Protein AF-A0A5M4DAA8-F1 (afdb_monomer)

Radius of gyration: 19.29 Å; Cα contacts (8 Å, |Δi|>4): 204; chains: 1; bounding box: 42×30×60 Å

Solvent-accessible surface area (backbone atoms only — not comparable to full-atom values): 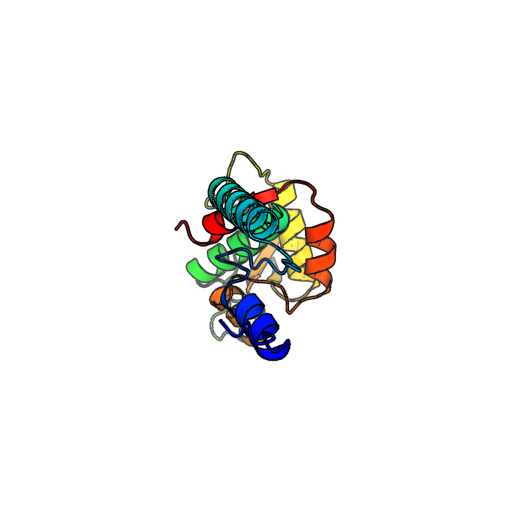9895 Å² total; per-residue (Å²): 134,86,83,72,83,78,54,68,68,60,49,54,52,46,43,72,73,34,47,68,70,37,68,81,83,85,80,91,66,89,52,71,65,57,45,48,55,49,51,52,51,51,49,50,40,51,74,74,31,37,29,69,36,24,54,58,48,52,49,44,51,41,54,55,48,52,32,59,77,68,61,15,29,46,41,92,48,94,69,64,29,68,42,47,56,85,55,62,64,64,71,89,66,64,72,92,80,57,51,64,66,57,52,49,54,41,49,51,54,36,35,77,71,49,48,25,34,76,48,79,56,98,91,41,55,25,41,14,33,23,42,61,87,66,41,48,58,30,68,76,65,72,45,60,85,92,40,67,71,54,50,62,59,28,70,72,42,87,54,68,42,42,32,62,62,78,68,70,124

Secondary structure (DSSP, 8-state):
---PPPPHHHHHHHHHHHTTTS--------SHHHHHHHHHHHHHHHHTTPSEEEHHHHHHHHHHHHHHHTT-B-SS-SS---EETTTTTSSSS-TTT--HHHHHHHHHHHHHTTSEEEEEETTEEEEEE--HHHHHHHHHHT--TT-HHHHHHHHT---EEEGGGGT--

Structure (mmCIF, N/CA/C/O backbone):
data_AF-A0A5M4DAA8-F1
#
_entry.id   AF-A0A5M4DAA8-F1
#
loop_
_atom_site.group_PDB
_atom_site.id
_atom_site.type_symbol
_atom_site.label_atom_id
_atom_site.label_alt_id
_atom_site.label_comp_id
_atom_site.label_asym_id
_atom_site.label_entity_id
_atom_site.label_seq_id
_atom_site.pdbx_PDB_ins_code
_atom_site.Cartn_x
_atom_site.Cartn_y
_atom_site.Cartn_z
_atom_site.occupancy
_atom_site.B_iso_or_equiv
_atom_site.auth_seq_id
_atom_site.auth_comp_id
_atom_site.auth_asym_id
_atom_site.auth_atom_id
_atom_site.pdbx_PDB_model_num
ATOM 1 N N . MET A 1 1 ? 15.222 -18.042 -36.690 1.00 45.25 1 MET A N 1
ATOM 2 C CA . MET A 1 1 ? 14.596 -17.982 -35.353 1.00 45.25 1 MET A CA 1
ATOM 3 C C . MET A 1 1 ? 13.380 -17.076 -35.464 1.00 45.25 1 MET A C 1
ATOM 5 O O . MET A 1 1 ? 13.547 -15.917 -35.813 1.00 45.25 1 MET A O 1
ATOM 9 N N . LEU A 1 2 ? 12.164 -17.611 -35.322 1.00 39.69 2 LEU A N 1
ATOM 10 C CA . LEU A 1 2 ? 10.938 -16.825 -35.491 1.00 39.69 2 LEU A CA 1
ATOM 11 C C . LEU A 1 2 ? 10.624 -16.132 -34.158 1.00 39.69 2 LEU A C 1
ATOM 13 O O . LEU A 1 2 ? 10.167 -16.781 -33.220 1.00 39.69 2 LEU A O 1
ATOM 17 N N . ILE A 1 3 ? 10.901 -14.832 -34.052 1.00 56.56 3 ILE A N 1
ATOM 18 C CA . ILE A 1 3 ? 10.449 -14.026 -32.914 1.00 56.56 3 ILE A CA 1
ATOM 19 C C . ILE A 1 3 ? 8.940 -13.834 -33.097 1.00 56.56 3 ILE A C 1
ATOM 21 O O . ILE A 1 3 ? 8.496 -13.062 -33.946 1.00 56.56 3 ILE A O 1
ATOM 25 N N . GLN A 1 4 ? 8.135 -14.603 -32.366 1.00 59.38 4 GLN A N 1
ATOM 26 C CA . GLN A 1 4 ? 6.683 -14.447 -32.392 1.00 59.38 4 GLN A CA 1
ATOM 27 C C . GLN A 1 4 ? 6.270 -13.192 -31.620 1.00 59.38 4 GLN A C 1
ATOM 29 O O . GLN A 1 4 ? 6.812 -12.879 -30.560 1.00 59.38 4 GLN A O 1
ATOM 34 N N . LYS A 1 5 ? 5.270 -12.480 -32.144 1.00 67.44 5 LYS A N 1
ATOM 35 C CA . LYS A 1 5 ? 4.676 -11.322 -31.476 1.00 67.44 5 LYS A CA 1
ATOM 36 C C . LYS A 1 5 ? 4.033 -11.775 -30.163 1.00 67.44 5 LYS A C 1
ATOM 38 O O . LYS A 1 5 ? 3.081 -12.554 -30.180 1.00 67.44 5 LYS A O 1
ATOM 43 N N . VAL A 1 6 ? 4.527 -11.268 -29.035 1.00 72.69 6 VAL A N 1
ATOM 44 C CA . VAL A 1 6 ? 3.901 -11.496 -27.727 1.00 72.69 6 VAL A CA 1
ATOM 45 C C . VAL A 1 6 ? 2.489 -10.913 -27.758 1.00 72.69 6 VAL A C 1
ATOM 47 O O . VAL A 1 6 ? 2.291 -9.741 -28.089 1.00 72.69 6 VAL A O 1
ATOM 50 N N . GLN A 1 7 ? 1.491 -11.737 -27.437 1.00 81.38 7 GLN A N 1
ATOM 51 C CA . GLN A 1 7 ? 0.111 -11.274 -27.355 1.00 81.38 7 GLN A CA 1
ATOM 52 C C . GLN A 1 7 ? -0.031 -10.260 -26.217 1.00 81.38 7 GLN A C 1
ATOM 54 O O . GLN A 1 7 ? 0.420 -10.497 -25.097 1.00 81.38 7 GLN A O 1
ATOM 59 N N . HIS A 1 8 ? -0.703 -9.140 -26.490 1.00 79.12 8 HIS A N 1
ATOM 60 C CA . HIS A 1 8 ? -0.892 -8.070 -25.507 1.00 79.12 8 HIS A CA 1
ATOM 61 C C . HIS A 1 8 ? -1.604 -8.564 -24.232 1.00 79.12 8 HIS A C 1
ATOM 63 O O . HIS A 1 8 ? -1.241 -8.180 -23.127 1.00 79.12 8 HIS A O 1
ATOM 69 N N . SER A 1 9 ? -2.551 -9.495 -24.370 1.00 84.12 9 SER A N 1
ATOM 70 C CA . SER A 1 9 ? -3.241 -10.145 -23.248 1.00 84.12 9 SER A CA 1
ATOM 71 C C . SER A 1 9 ? -2.302 -10.957 -22.350 1.00 84.12 9 SER A C 1
ATOM 73 O O . SER A 1 9 ? -2.406 -10.880 -21.128 1.00 84.12 9 SER A O 1
ATOM 75 N N . ALA A 1 10 ? -1.366 -11.709 -22.937 1.00 83.88 10 ALA A N 1
ATOM 76 C CA . ALA A 1 10 ? -0.376 -12.481 -22.189 1.00 83.88 10 ALA A CA 1
ATOM 77 C C . ALA A 1 10 ? 0.580 -11.563 -21.417 1.00 83.88 10 ALA A C 1
ATOM 79 O O . ALA A 1 10 ? 0.900 -11.843 -20.264 1.00 83.88 10 ALA A O 1
ATOM 80 N N . ARG A 1 11 ? 0.972 -10.435 -22.024 1.00 82.62 11 ARG A N 1
ATOM 81 C CA . ARG A 1 11 ? 1.774 -9.402 -21.360 1.00 82.62 11 ARG A CA 1
ATOM 82 C C . ARG A 1 11 ? 1.041 -8.800 -20.164 1.00 82.62 11 ARG A C 1
ATOM 84 O O . ARG A 1 11 ? 1.603 -8.788 -19.077 1.00 82.62 11 ARG A O 1
ATOM 91 N N . ASN A 1 12 ? -0.189 -8.324 -20.351 1.00 82.31 12 ASN A N 1
ATOM 92 C CA . ASN A 1 12 ? -0.943 -7.684 -19.269 1.00 82.31 12 ASN A CA 1
ATOM 93 C C . ASN A 1 12 ? -1.140 -8.656 -18.101 1.00 82.31 12 ASN A C 1
ATOM 95 O O . ASN A 1 12 ? -0.939 -8.294 -16.947 1.00 82.31 12 ASN A O 1
ATOM 99 N N . ARG A 1 13 ? -1.426 -9.928 -18.407 1.00 82.38 13 ARG A N 1
ATOM 100 C CA . ARG A 1 13 ? -1.512 -10.983 -17.394 1.00 82.38 13 ARG A CA 1
ATOM 101 C C . ARG A 1 13 ? -0.181 -11.213 -16.673 1.00 82.38 13 ARG A C 1
ATOM 103 O O . ARG A 1 13 ? -0.181 -11.417 -15.465 1.00 82.38 13 ARG A O 1
ATOM 110 N N . LEU A 1 14 ? 0.946 -11.195 -17.386 1.00 83.06 14 LEU A N 1
ATOM 111 C CA . LEU A 1 14 ? 2.266 -11.302 -16.766 1.00 83.06 14 LEU A CA 1
ATOM 112 C C . LEU A 1 14 ? 2.529 -10.110 -15.836 1.00 83.06 14 LEU A C 1
ATOM 114 O O . LEU A 1 14 ? 2.900 -10.321 -14.688 1.00 83.06 14 LEU A O 1
ATOM 118 N N . GLU A 1 15 ? 2.282 -8.881 -16.292 1.00 83.12 15 GLU A N 1
ATOM 119 C CA . GLU A 1 15 ? 2.425 -7.661 -15.483 1.00 83.12 15 GLU A CA 1
ATOM 120 C C . GLU A 1 15 ? 1.556 -7.694 -14.218 1.00 83.12 15 GLU A C 1
ATOM 122 O O . GLU A 1 15 ? 2.025 -7.323 -13.145 1.00 83.12 15 GLU A O 1
ATOM 127 N N . GLU A 1 16 ? 0.325 -8.198 -14.306 1.00 78.88 16 GLU A N 1
ATOM 128 C CA . GLU A 1 16 ? -0.541 -8.396 -13.138 1.00 78.88 16 GLU A CA 1
ATOM 129 C C . GLU A 1 16 ? 0.025 -9.421 -12.147 1.00 78.88 16 GLU A C 1
ATOM 131 O O . GLU A 1 16 ? -0.072 -9.218 -10.936 1.00 78.88 16 GLU A O 1
ATOM 136 N N . LEU A 1 17 ? 0.625 -10.506 -12.647 1.00 78.50 17 LEU A N 1
ATOM 137 C CA . LEU A 1 17 ? 1.169 -11.583 -11.818 1.00 78.50 17 LEU A CA 1
ATOM 138 C C . LEU A 1 17 ? 2.504 -11.218 -11.163 1.00 78.50 17 LEU A C 1
ATOM 140 O O . LEU A 1 17 ? 2.729 -11.571 -10.007 1.00 78.50 17 LEU A O 1
ATOM 144 N N . VAL A 1 18 ? 3.401 -10.549 -11.895 1.00 82.06 18 VAL A N 1
ATOM 145 C CA . VAL A 1 18 ? 4.786 -10.328 -11.444 1.00 82.06 18 VAL A CA 1
ATOM 146 C C . VAL A 1 18 ? 5.142 -8.872 -11.202 1.00 82.06 18 VAL A C 1
ATOM 148 O O . VAL A 1 18 ? 6.185 -8.631 -10.611 1.00 82.06 18 VAL A O 1
ATOM 151 N N . GLY A 1 19 ? 4.308 -7.895 -11.566 1.00 76.94 19 GLY A N 1
ATOM 152 C CA . GLY A 1 19 ? 4.649 -6.463 -11.520 1.00 76.94 19 GLY A CA 1
ATOM 153 C C . GLY A 1 19 ? 4.936 -5.888 -10.126 1.00 76.94 19 GLY A C 1
ATOM 154 O O . GLY A 1 19 ? 5.322 -4.728 -10.004 1.00 76.94 19 GLY A O 1
ATOM 155 N N . ARG A 1 20 ? 4.754 -6.682 -9.063 1.00 79.00 20 ARG A N 1
ATOM 156 C CA . ARG A 1 20 ? 5.142 -6.362 -7.675 1.00 79.00 20 ARG A CA 1
ATOM 157 C C . ARG A 1 20 ? 6.403 -7.081 -7.193 1.00 79.00 20 ARG A C 1
ATOM 159 O O . ARG A 1 20 ? 6.859 -6.817 -6.089 1.00 79.00 20 ARG A O 1
ATOM 166 N N . VAL A 1 21 ? 6.937 -7.989 -8.001 1.00 80.44 21 VAL A N 1
ATOM 167 C CA . VAL A 1 21 ? 8.105 -8.829 -7.701 1.00 80.44 21 VAL A CA 1
ATOM 168 C C . VAL A 1 21 ? 9.234 -8.551 -8.693 1.00 80.44 21 VAL A C 1
ATOM 170 O O . VAL A 1 21 ? 10.398 -8.503 -8.305 1.00 80.44 21 VAL A O 1
ATOM 173 N N . ALA A 1 22 ? 8.888 -8.338 -9.960 1.00 82.19 22 ALA A N 1
ATOM 174 C CA . ALA A 1 22 ? 9.805 -8.099 -11.057 1.00 82.19 22 ALA A CA 1
ATOM 175 C C . ALA A 1 22 ? 9.286 -6.973 -11.958 1.00 82.19 22 ALA A C 1
ATOM 177 O O . ALA A 1 22 ? 8.081 -6.795 -12.151 1.00 82.19 22 ALA A O 1
ATOM 178 N N . GLN A 1 23 ? 10.218 -6.218 -12.530 1.00 84.88 23 GLN A N 1
ATOM 179 C CA . GLN A 1 23 ? 9.909 -5.268 -13.585 1.00 84.88 23 GLN A CA 1
ATOM 180 C C . GLN A 1 23 ? 9.669 -6.032 -14.890 1.00 84.88 23 GLN A C 1
ATOM 182 O O . GLN A 1 23 ? 10.477 -6.869 -15.286 1.00 84.88 23 GLN A O 1
ATOM 187 N N . VAL A 1 24 ? 8.566 -5.731 -15.571 1.00 85.19 24 VAL A N 1
ATOM 188 C CA . VAL A 1 24 ? 8.314 -6.232 -16.925 1.00 85.19 24 VAL A CA 1
ATOM 189 C C . VAL A 1 24 ? 8.710 -5.136 -17.903 1.00 85.19 24 VAL A C 1
AT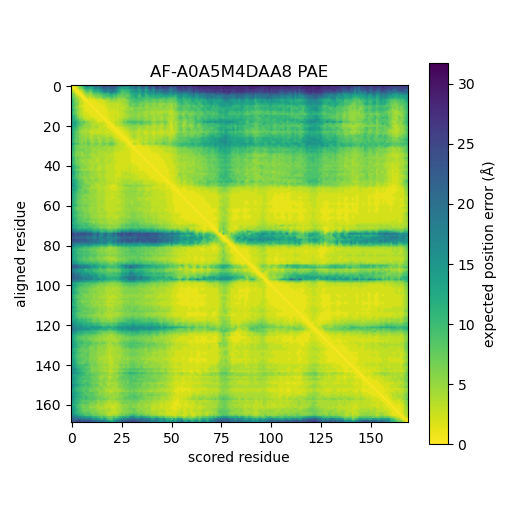OM 191 O O . VAL A 1 24 ? 8.137 -4.048 -17.889 1.00 85.19 24 VAL A O 1
ATOM 194 N N . ILE A 1 25 ? 9.705 -5.419 -18.740 1.00 84.00 25 ILE A N 1
ATOM 195 C CA . ILE A 1 25 ? 10.203 -4.483 -19.748 1.00 84.00 25 ILE A CA 1
ATOM 196 C C . ILE A 1 25 ? 9.709 -4.937 -21.118 1.00 84.00 25 ILE A C 1
ATOM 198 O O . ILE A 1 25 ? 9.796 -6.109 -21.478 1.00 84.00 25 ILE A O 1
ATOM 202 N N . SER A 1 26 ? 9.180 -3.991 -21.887 1.00 83.00 26 SER A N 1
ATOM 203 C CA . SER A 1 26 ? 8.754 -4.207 -23.264 1.00 83.00 26 SER A CA 1
ATOM 204 C C . SER A 1 26 ? 9.471 -3.200 -24.144 1.00 83.00 26 SER A C 1
ATOM 206 O O . SER A 1 26 ? 9.254 -2.000 -23.995 1.00 83.00 26 SER A O 1
ATOM 208 N N . ALA A 1 27 ? 10.274 -3.689 -25.082 1.00 83.06 27 ALA A N 1
ATOM 209 C CA . ALA A 1 27 ? 10.989 -2.857 -26.038 1.00 83.06 27 ALA A CA 1
ATOM 210 C C . ALA A 1 27 ? 10.927 -3.462 -27.442 1.00 83.06 27 ALA A C 1
ATOM 212 O O . ALA A 1 27 ? 10.731 -4.667 -27.615 1.00 83.06 27 ALA A O 1
ATOM 213 N N . HIS A 1 28 ? 11.081 -2.599 -28.441 1.00 81.69 28 HIS A N 1
ATOM 214 C CA . HIS A 1 28 ? 11.311 -3.014 -29.816 1.00 81.69 28 HIS A CA 1
ATOM 215 C C . HIS A 1 28 ? 12.813 -3.187 -30.017 1.00 81.69 28 HIS A C 1
ATOM 217 O O . HIS A 1 28 ? 13.562 -2.227 -29.870 1.00 81.69 28 HIS A O 1
ATOM 223 N N . VAL A 1 29 ? 13.225 -4.412 -30.326 1.00 84.50 29 VAL A N 1
ATOM 224 C CA . VAL A 1 29 ? 14.623 -4.804 -30.507 1.00 84.50 29 VAL A CA 1
ATOM 225 C C . VAL A 1 29 ? 14.826 -5.138 -31.979 1.00 84.50 29 VAL A C 1
ATOM 227 O O . VAL A 1 29 ? 14.049 -5.917 -32.538 1.00 84.50 29 VAL A O 1
ATOM 230 N N . TRP A 1 30 ? 15.836 -4.536 -32.603 1.00 86.81 30 TRP A N 1
ATOM 231 C CA . TRP A 1 30 ? 16.075 -4.643 -34.050 1.00 86.81 30 TRP A CA 1
ATOM 232 C C . TRP A 1 30 ? 17.409 -5.319 -34.384 1.00 86.81 30 TRP A C 1
ATOM 234 O O . TRP A 1 30 ? 17.588 -5.793 -35.504 1.00 86.81 30 TRP A O 1
ATOM 244 N N . ASP A 1 31 ? 18.310 -5.412 -33.408 1.00 88.81 31 ASP A N 1
ATOM 245 C CA . ASP A 1 31 ? 19.654 -5.970 -33.538 1.00 88.81 31 ASP A CA 1
ATOM 246 C C . ASP A 1 31 ? 20.142 -6.558 -32.198 1.00 88.81 31 ASP A C 1
ATOM 248 O O . ASP A 1 31 ? 19.434 -6.550 -31.188 1.00 88.81 31 ASP A O 1
ATOM 252 N N . ALA A 1 32 ? 21.340 -7.146 -32.210 1.00 91.06 32 ALA A N 1
ATOM 253 C CA . ALA A 1 32 ? 21.926 -7.777 -31.031 1.00 91.06 32 ALA A CA 1
ATOM 254 C C . ALA A 1 32 ? 22.351 -6.756 -29.962 1.00 91.06 32 ALA A C 1
ATOM 256 O O . ALA A 1 32 ? 22.196 -7.039 -28.776 1.00 91.06 32 ALA A O 1
ATOM 257 N N . ASP A 1 33 ? 22.830 -5.580 -30.367 1.00 92.12 33 ASP A N 1
ATOM 258 C CA . ASP A 1 33 ? 23.304 -4.545 -29.442 1.00 92.12 33 ASP A CA 1
ATOM 259 C C . ASP A 1 33 ? 22.131 -3.944 -28.655 1.00 92.12 33 ASP A C 1
ATOM 261 O O . ASP A 1 33 ? 22.166 -3.892 -27.429 1.00 92.12 33 ASP A O 1
ATOM 265 N N . SER A 1 34 ? 21.018 -3.632 -29.327 1.00 90.38 34 SER A N 1
ATOM 266 C CA . SER A 1 34 ? 19.783 -3.180 -28.671 1.00 90.38 34 SER A CA 1
ATOM 267 C C . SER A 1 34 ? 19.175 -4.240 -27.750 1.00 90.38 34 SER A C 1
ATOM 269 O O . SER A 1 34 ? 18.547 -3.892 -26.748 1.00 90.38 34 SER A O 1
ATOM 271 N N . LEU A 1 35 ? 19.361 -5.534 -28.046 1.00 90.31 35 LEU A N 1
ATOM 272 C CA . LEU A 1 35 ? 18.977 -6.603 -27.121 1.00 90.31 35 LEU A CA 1
ATOM 273 C C . LEU A 1 35 ? 19.871 -6.600 -25.880 1.00 90.31 35 LEU A C 1
ATOM 275 O O . LEU A 1 35 ? 19.370 -6.754 -24.766 1.00 90.31 35 LEU A O 1
ATOM 279 N N . TRP A 1 36 ? 21.180 -6.452 -26.076 1.0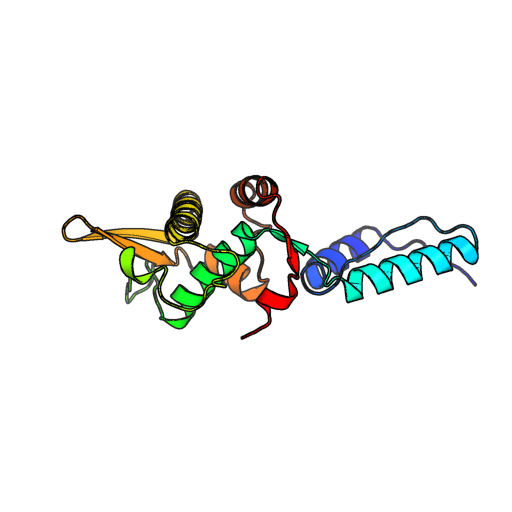0 92.50 36 TRP A N 1
ATOM 280 C CA . TRP A 1 36 ? 22.160 -6.445 -24.998 1.00 92.50 36 TRP A CA 1
ATOM 281 C C . TRP A 1 36 ? 21.949 -5.266 -24.049 1.00 92.50 36 TRP A C 1
ATOM 283 O O . TRP A 1 36 ? 21.831 -5.472 -22.841 1.00 92.50 36 TRP A O 1
ATOM 293 N N . ASP A 1 37 ? 21.779 -4.060 -24.589 1.00 91.62 37 ASP A N 1
ATOM 294 C CA . ASP A 1 37 ? 21.488 -2.853 -23.810 1.00 91.62 37 ASP A CA 1
ATOM 295 C C . ASP A 1 37 ? 20.215 -3.014 -22.971 1.00 91.62 37 ASP A C 1
ATOM 297 O O . ASP A 1 37 ? 20.156 -2.604 -21.811 1.00 91.62 37 ASP A O 1
ATOM 301 N N . LEU A 1 38 ? 19.190 -3.666 -23.531 1.00 91.88 38 LEU A N 1
ATOM 302 C CA . LEU A 1 38 ? 17.947 -3.942 -22.818 1.00 91.88 38 LEU A CA 1
ATOM 303 C C . LEU A 1 38 ? 18.147 -4.919 -21.654 1.00 91.88 38 LEU A C 1
ATOM 305 O O . LEU A 1 38 ? 17.551 -4.738 -20.591 1.00 91.88 38 LEU A O 1
ATOM 309 N N . LEU A 1 39 ? 18.958 -5.959 -21.854 1.00 92.06 39 LEU A N 1
ATOM 310 C CA . LEU A 1 39 ? 19.279 -6.937 -20.815 1.00 92.06 39 LEU A CA 1
ATOM 311 C C . LEU A 1 39 ? 20.116 -6.309 -19.700 1.00 92.06 39 LEU A C 1
ATOM 313 O O . LEU A 1 39 ? 19.827 -6.546 -18.528 1.00 92.06 39 LEU A O 1
ATOM 317 N N . GLU A 1 40 ? 21.092 -5.470 -20.043 1.00 93.88 40 GLU A N 1
ATOM 318 C CA . GLU A 1 40 ? 21.887 -4.722 -19.068 1.00 93.88 40 GLU A CA 1
ATOM 319 C C . GLU A 1 40 ? 21.028 -3.721 -18.288 1.00 93.88 40 GLU A C 1
ATOM 321 O O . GLU A 1 40 ? 21.120 -3.664 -17.062 1.00 93.88 40 GLU A O 1
ATOM 326 N N . ALA A 1 41 ? 20.107 -3.014 -18.949 1.00 89.62 41 ALA A N 1
ATOM 327 C CA . ALA A 1 41 ? 19.143 -2.150 -18.268 1.00 89.62 41 ALA A CA 1
ATOM 328 C C . ALA A 1 41 ? 18.214 -2.946 -17.333 1.00 89.62 41 ALA A C 1
ATOM 330 O O . ALA A 1 41 ? 17.942 -2.515 -16.211 1.00 89.62 41 ALA A O 1
ATOM 331 N N . ALA A 1 42 ? 17.750 -4.126 -17.758 1.00 90.56 42 ALA A N 1
ATOM 332 C CA . ALA A 1 42 ? 16.931 -5.010 -16.928 1.00 90.56 42 ALA A CA 1
ATOM 333 C C . ALA A 1 42 ? 17.702 -5.529 -15.704 1.00 90.56 42 ALA A C 1
ATOM 335 O O . ALA A 1 42 ? 17.155 -5.574 -14.598 1.00 90.56 42 ALA A O 1
ATOM 336 N N . ARG A 1 43 ? 18.976 -5.894 -15.892 1.00 91.00 43 ARG A N 1
ATOM 337 C CA . ARG A 1 43 ? 19.883 -6.323 -14.823 1.00 91.00 43 ARG A CA 1
ATOM 338 C C . ARG A 1 43 ? 20.141 -5.187 -13.837 1.00 91.00 43 ARG A C 1
ATOM 340 O O . ARG A 1 43 ? 19.931 -5.381 -12.643 1.00 91.00 43 ARG A O 1
ATOM 347 N N . GLY A 1 44 ? 20.495 -4.002 -14.334 1.00 90.88 44 GLY A N 1
ATOM 348 C CA . GLY A 1 44 ? 20.687 -2.802 -13.519 1.00 90.88 44 GLY A CA 1
ATOM 349 C C . GLY A 1 44 ? 19.436 -2.451 -12.713 1.00 90.88 44 GLY A C 1
ATOM 350 O O . GLY A 1 44 ? 19.508 -2.291 -11.499 1.00 90.88 44 GLY A O 1
ATOM 351 N N . GLY A 1 45 ? 18.255 -2.468 -13.340 1.00 89.50 45 GLY A N 1
ATOM 352 C CA . GLY A 1 45 ? 16.986 -2.263 -12.636 1.00 89.50 45 GLY A CA 1
ATOM 353 C C . GLY A 1 45 ? 16.720 -3.326 -11.559 1.00 89.50 45 GLY A C 1
ATOM 354 O O . GLY A 1 45 ? 16.247 -3.026 -10.460 1.00 89.50 45 GLY A O 1
ATOM 355 N N . PHE A 1 46 ? 17.061 -4.589 -11.811 1.00 88.62 46 PHE A N 1
ATOM 356 C CA . PHE A 1 46 ? 16.962 -5.619 -10.779 1.00 88.62 46 PHE A CA 1
ATOM 357 C C . PHE A 1 46 ? 17.920 -5.360 -9.600 1.00 88.62 46 PHE A C 1
ATOM 359 O O . PHE A 1 46 ? 17.520 -5.549 -8.445 1.00 88.62 46 PHE A O 1
ATOM 366 N N . GLU A 1 47 ? 19.152 -4.927 -9.864 1.00 90.00 47 GLU A N 1
ATOM 367 C CA . GLU A 1 47 ? 20.158 -4.599 -8.841 1.00 90.00 47 GLU A CA 1
ATOM 368 C C . GLU A 1 47 ? 19.747 -3.371 -8.008 1.00 90.00 47 GLU A C 1
ATOM 370 O O . GLU A 1 47 ? 19.855 -3.393 -6.783 1.00 90.00 47 GLU A O 1
ATOM 375 N N . GLU A 1 48 ? 19.142 -2.365 -8.642 1.00 88.50 48 GLU A N 1
ATOM 376 C CA . GLU A 1 48 ? 18.542 -1.187 -7.993 1.00 88.50 48 GLU A CA 1
ATOM 377 C C . GLU A 1 48 ? 17.263 -1.502 -7.190 1.00 88.50 48 GLU A C 1
ATOM 379 O O . GLU A 1 48 ? 16.739 -0.657 -6.460 1.00 88.50 48 GLU A O 1
ATOM 384 N N . GLY A 1 49 ? 16.734 -2.724 -7.304 1.00 88.12 49 GLY A N 1
ATOM 385 C CA . GLY A 1 49 ? 15.577 -3.177 -6.537 1.00 88.12 49 GLY A CA 1
ATOM 386 C C . GLY A 1 49 ? 14.223 -2.847 -7.165 1.00 88.12 49 GLY A C 1
ATOM 387 O O . GLY A 1 49 ? 13.220 -2.794 -6.445 1.00 88.12 49 GLY A O 1
ATOM 388 N N . HIS A 1 50 ? 14.142 -2.663 -8.482 1.00 89.06 50 HIS A N 1
ATOM 389 C CA . HIS A 1 50 ? 12.853 -2.549 -9.169 1.00 89.06 50 HIS A CA 1
ATOM 390 C C . HIS A 1 50 ? 12.000 -3.831 -8.996 1.00 89.06 50 HIS A C 1
ATOM 392 O O . HIS A 1 50 ? 12.550 -4.929 -8.847 1.00 89.06 50 HIS A O 1
ATOM 398 N N . PRO A 1 51 ? 10.654 -3.722 -9.016 1.00 90.19 51 PRO A N 1
ATOM 399 C CA . PRO A 1 51 ? 9.880 -2.500 -9.234 1.00 90.19 51 PRO A CA 1
ATOM 400 C C . PRO A 1 51 ? 9.851 -1.609 -7.991 1.00 90.19 51 PRO A C 1
ATOM 402 O O . PRO A 1 51 ? 9.767 -2.095 -6.861 1.00 90.19 51 PRO A O 1
ATOM 405 N N . LEU A 1 52 ? 9.916 -0.296 -8.205 1.00 91.19 52 LEU A N 1
ATOM 406 C CA . LEU A 1 52 ? 9.864 0.687 -7.130 1.00 91.19 52 LEU A CA 1
ATOM 407 C C . LEU A 1 52 ? 8.419 1.090 -6.806 1.00 91.19 52 LEU A C 1
ATOM 409 O O . LEU A 1 52 ? 7.596 1.302 -7.696 1.00 91.19 52 LEU A O 1
ATOM 413 N N . ILE A 1 53 ? 8.128 1.259 -5.521 1.00 92.19 53 ILE A N 1
ATOM 414 C CA . ILE A 1 53 ? 6.851 1.762 -4.995 1.00 92.19 53 ILE A CA 1
ATOM 415 C C . ILE A 1 53 ? 7.084 3.062 -4.235 1.00 92.19 53 ILE A C 1
ATOM 417 O O . ILE A 1 53 ? 8.214 3.357 -3.847 1.00 92.19 53 ILE A O 1
ATOM 421 N N . SER A 1 54 ? 6.041 3.864 -4.029 1.00 93.81 54 SER A N 1
ATOM 422 C CA . SER A 1 54 ? 6.191 5.049 -3.180 1.00 93.81 54 SER A CA 1
ATOM 423 C C . SER A 1 54 ? 6.231 4.687 -1.697 1.00 93.81 54 SER A C 1
ATOM 425 O O . SER A 1 54 ? 5.671 3.669 -1.281 1.00 93.81 54 SER A O 1
ATOM 427 N N . VAL A 1 55 ? 6.857 5.541 -0.883 1.00 93.81 55 VAL A N 1
ATOM 428 C CA . VAL A 1 55 ? 6.884 5.365 0.581 1.00 93.81 55 VAL A CA 1
ATOM 429 C C . VAL A 1 55 ? 5.462 5.360 1.147 1.00 93.81 55 VAL A C 1
ATOM 431 O O . VAL A 1 55 ? 5.143 4.522 1.990 1.00 93.81 55 VAL A O 1
ATOM 434 N N . ARG A 1 56 ? 4.563 6.200 0.621 1.00 95.25 56 ARG A N 1
ATOM 435 C CA . ARG A 1 56 ? 3.132 6.156 0.977 1.00 95.25 56 ARG A CA 1
ATOM 436 C C . ARG A 1 56 ? 2.465 4.812 0.687 1.00 95.25 56 ARG A C 1
ATOM 438 O O . ARG A 1 56 ? 1.650 4.367 1.493 1.00 95.25 56 ARG A O 1
ATOM 445 N N . GLU A 1 57 ? 2.780 4.169 -0.438 1.00 95.12 57 GLU A N 1
ATOM 446 C CA . GLU A 1 57 ? 2.233 2.842 -0.753 1.00 95.12 57 GLU A CA 1
ATOM 447 C C . GLU A 1 57 ? 2.788 1.771 0.199 1.00 95.12 57 GLU A C 1
ATOM 449 O O . GLU A 1 57 ? 2.029 0.933 0.693 1.00 95.12 57 GLU A O 1
ATOM 454 N N . LEU A 1 58 ? 4.084 1.841 0.524 1.00 93.56 58 LEU A N 1
ATOM 455 C CA . LEU A 1 58 ? 4.697 0.982 1.539 1.00 93.56 58 LEU A CA 1
ATOM 456 C C . LEU A 1 58 ? 4.004 1.143 2.899 1.00 93.56 58 LEU A C 1
ATOM 458 O O . LEU A 1 58 ? 3.592 0.153 3.505 1.00 93.56 58 LEU A O 1
ATOM 462 N N . LEU A 1 59 ? 3.846 2.383 3.365 1.00 94.56 59 LEU A N 1
ATOM 463 C CA . LEU A 1 59 ? 3.161 2.703 4.616 1.00 94.56 59 LEU A CA 1
ATOM 464 C C . LEU A 1 59 ? 1.734 2.163 4.629 1.00 94.56 59 LEU A C 1
ATOM 466 O O . LEU A 1 59 ? 1.320 1.534 5.603 1.00 94.56 59 LEU A O 1
ATOM 470 N N . ALA A 1 60 ? 1.003 2.360 3.532 1.00 96.31 60 ALA A N 1
ATOM 471 C CA . ALA A 1 60 ? -0.362 1.881 3.398 1.00 96.31 60 ALA A CA 1
ATOM 472 C C . ALA A 1 60 ? -0.439 0.359 3.560 1.00 96.31 60 ALA A C 1
ATOM 474 O O . ALA A 1 60 ? -1.273 -0.148 4.314 1.00 96.31 60 ALA A O 1
ATOM 475 N N . TYR A 1 61 ? 0.458 -0.372 2.894 1.00 95.06 61 TYR A N 1
ATOM 476 C CA . TYR A 1 61 ? 0.513 -1.824 3.015 1.00 95.06 61 TYR A CA 1
ATOM 477 C C . TYR A 1 61 ? 0.902 -2.271 4.431 1.00 95.06 61 TYR A C 1
ATOM 479 O O . TYR A 1 61 ? 0.262 -3.169 4.978 1.00 95.06 61 TYR A O 1
ATOM 487 N N . ARG A 1 62 ? 1.890 -1.621 5.064 1.00 94.12 62 ARG A N 1
ATOM 488 C CA . ARG A 1 62 ? 2.316 -1.927 6.443 1.00 94.12 62 ARG A CA 1
ATOM 489 C C . ARG A 1 62 ? 1.204 -1.678 7.464 1.00 94.12 62 ARG A C 1
ATOM 491 O O . ARG A 1 62 ? 1.012 -2.511 8.345 1.00 94.12 62 ARG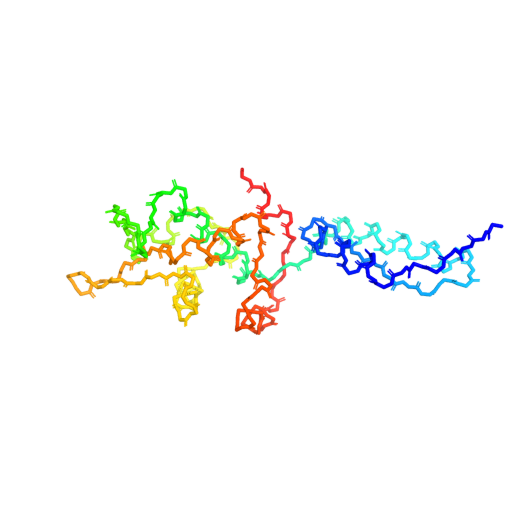 A O 1
ATOM 498 N N . ILE A 1 63 ? 0.417 -0.609 7.316 1.00 96.00 63 ILE A N 1
ATOM 499 C CA . ILE A 1 63 ? -0.767 -0.351 8.158 1.00 96.00 63 ILE A CA 1
ATOM 500 C C . ILE A 1 63 ? -1.775 -1.499 8.035 1.00 96.00 63 ILE A C 1
ATOM 502 O O . ILE A 1 63 ? -2.199 -2.064 9.045 1.00 96.00 63 ILE A O 1
ATOM 506 N N . VAL A 1 64 ? -2.131 -1.871 6.802 1.00 96.19 64 VAL A N 1
ATOM 507 C CA . VAL A 1 64 ? -3.099 -2.948 6.538 1.00 96.19 64 VAL A CA 1
ATOM 508 C C . VAL A 1 64 ? -2.600 -4.280 7.107 1.00 96.19 64 VAL A C 1
ATOM 510 O O . VAL A 1 64 ? -3.337 -4.972 7.810 1.00 96.19 64 VAL A O 1
ATOM 513 N N . ARG A 1 65 ? -1.326 -4.609 6.877 1.00 94.38 65 ARG A N 1
ATOM 514 C CA . ARG A 1 65 ? -0.655 -5.794 7.428 1.00 94.38 65 ARG A CA 1
ATOM 515 C C . ARG A 1 65 ? -0.650 -5.818 8.952 1.00 94.38 65 ARG A C 1
ATOM 517 O O . ARG A 1 65 ? -1.000 -6.840 9.532 1.00 94.38 65 ARG A O 1
ATOM 524 N N . LYS A 1 66 ? -0.281 -4.709 9.597 1.00 94.56 66 LYS A N 1
ATOM 525 C CA . LYS A 1 66 ? -0.235 -4.596 11.060 1.00 94.56 66 LYS A CA 1
ATOM 526 C C . LYS A 1 66 ? -1.607 -4.851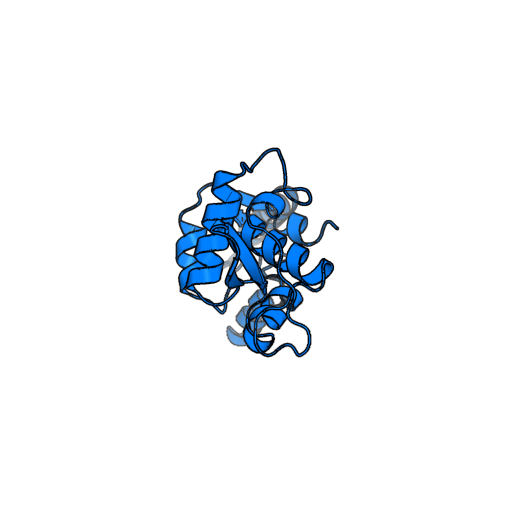 11.678 1.00 94.56 66 LYS A C 1
ATOM 528 O O . LYS A 1 66 ? -1.721 -5.635 12.616 1.00 94.56 66 LYS A O 1
ATOM 533 N N . LEU A 1 67 ? -2.650 -4.223 11.137 1.00 95.31 67 LEU A N 1
ATOM 534 C CA . LEU A 1 67 ? -4.015 -4.426 11.621 1.00 95.31 67 LEU A CA 1
ATOM 535 C C . LEU A 1 67 ? -4.493 -5.864 11.377 1.00 95.31 67 LEU A C 1
ATOM 537 O O . LEU A 1 67 ? -5.124 -6.438 12.261 1.00 95.31 67 LEU A O 1
ATOM 541 N N . ALA A 1 68 ? -4.137 -6.474 10.241 1.00 93.75 68 ALA A N 1
ATOM 542 C CA . ALA A 1 68 ? -4.451 -7.875 9.957 1.00 93.75 68 ALA A CA 1
ATOM 543 C C . ALA A 1 68 ? -3.758 -8.832 10.941 1.00 93.75 68 ALA A C 1
ATOM 545 O O . ALA A 1 68 ? -4.402 -9.728 11.478 1.00 93.75 68 ALA A O 1
ATOM 546 N N . ALA A 1 69 ? -2.469 -8.612 11.221 1.00 92.62 69 ALA A N 1
ATOM 547 C CA . ALA A 1 69 ? -1.684 -9.425 12.151 1.00 92.62 69 ALA A CA 1
ATOM 548 C C . ALA A 1 69 ? -2.204 -9.351 13.598 1.00 92.62 69 ALA A C 1
ATOM 550 O O . ALA A 1 69 ? -2.051 -10.298 14.361 1.00 92.62 69 ALA A O 1
ATOM 551 N N . GLN A 1 70 ? -2.835 -8.236 13.970 1.00 92.25 70 GLN A N 1
ATOM 552 C CA . GLN A 1 70 ? -3.436 -8.024 15.289 1.00 92.25 70 GLN A CA 1
ATOM 553 C C . GLN A 1 70 ? -4.950 -8.315 15.331 1.00 92.25 70 GLN A C 1
ATOM 555 O O . GLN A 1 70 ? -5.619 -7.912 16.288 1.00 92.25 70 GLN A O 1
ATOM 560 N N . ASP A 1 71 ? -5.492 -8.950 14.287 1.00 91.12 71 ASP A N 1
ATOM 561 C CA . ASP A 1 71 ? -6.913 -9.283 14.121 1.00 91.12 71 ASP A CA 1
ATOM 562 C C . ASP A 1 71 ? -7.867 -8.080 14.303 1.00 91.12 71 ASP A C 1
ATOM 564 O O . ASP A 1 71 ? -8.966 -8.182 14.847 1.00 91.12 71 ASP A O 1
ATOM 568 N N . LYS A 1 72 ? -7.441 -6.887 13.866 1.00 92.12 72 LYS A N 1
ATOM 569 C CA . LYS A 1 72 ? -8.208 -5.639 13.999 1.00 92.12 72 LYS A CA 1
ATOM 570 C C . LYS A 1 72 ? -9.159 -5.447 12.823 1.00 92.12 72 LYS A C 1
ATOM 572 O O . LYS A 1 72 ? -8.844 -4.730 11.875 1.00 92.12 72 LYS A O 1
ATOM 577 N N . TRP A 1 73 ? -10.337 -6.058 12.897 1.00 91.88 73 TRP A N 1
ATOM 578 C CA . TRP A 1 73 ? -11.397 -5.940 11.888 1.00 91.88 73 TRP A CA 1
ATOM 579 C C . TRP A 1 73 ? -12.584 -5.123 12.408 1.00 91.88 73 TRP A C 1
ATOM 581 O O . TRP A 1 73 ? -13.071 -5.375 13.504 1.00 91.88 73 TRP A O 1
ATOM 591 N N . GLY A 1 74 ? -13.063 -4.137 11.640 1.00 80.12 74 GLY A N 1
ATOM 592 C CA . GLY A 1 74 ? -14.126 -3.207 12.057 1.00 80.12 74 GLY A CA 1
ATOM 593 C C . GLY A 1 74 ? -15.431 -3.297 11.257 1.00 80.12 74 GLY A C 1
ATOM 594 O O . GLY A 1 74 ? -16.468 -2.858 11.767 1.00 80.12 74 GLY A O 1
ATOM 595 N N . GLY A 1 75 ? -15.389 -3.859 10.039 1.00 70.12 75 GLY A N 1
ATOM 596 C CA . GLY A 1 75 ? -16.531 -4.031 9.122 1.00 70.12 75 GLY A CA 1
ATOM 597 C C . GLY A 1 75 ? -17.619 -4.985 9.642 1.00 70.12 75 GLY A C 1
ATOM 598 O O . GLY A 1 75 ? -18.000 -4.934 10.807 1.00 70.12 75 GLY A O 1
ATOM 599 N N . GLU A 1 76 ? -18.133 -5.889 8.810 1.00 66.62 76 GLU A N 1
ATOM 600 C CA . GLU A 1 76 ? -19.155 -6.883 9.211 1.00 66.62 76 GLU A CA 1
ATOM 601 C C . GLU A 1 76 ? -18.612 -8.037 10.084 1.00 66.62 76 GLU A C 1
ATOM 603 O O . GLU A 1 76 ? -19.264 -9.061 10.281 1.00 66.62 76 GLU A O 1
ATOM 608 N N . ALA A 1 77 ? -17.399 -7.899 10.624 1.00 66.38 77 ALA A N 1
ATOM 609 C CA . ALA A 1 77 ? -16.795 -8.911 11.478 1.00 66.38 77 ALA A CA 1
ATOM 610 C C . ALA A 1 77 ? -17.611 -9.109 12.768 1.00 66.38 77 ALA A C 1
ATOM 612 O O . ALA A 1 77 ? -17.979 -8.141 13.438 1.00 66.38 77 ALA A O 1
ATOM 613 N N . LYS A 1 78 ? -17.842 -10.378 13.145 1.00 63.66 78 LYS A N 1
ATOM 614 C CA . LYS A 1 78 ? -18.561 -10.750 14.379 1.00 63.66 78 LYS A CA 1
ATOM 615 C C . LYS A 1 78 ? -17.893 -10.188 15.640 1.00 63.66 78 LYS A C 1
ATOM 617 O O . LYS A 1 78 ? -18.591 -9.736 16.539 1.00 63.66 78 LYS A O 1
ATOM 622 N N . ASN A 1 79 ? -16.560 -10.165 15.673 1.00 71.88 79 ASN A N 1
ATOM 623 C CA . ASN A 1 79 ? -15.770 -9.611 16.771 1.00 71.88 79 ASN A CA 1
ATOM 624 C C . ASN A 1 79 ? -15.006 -8.390 16.270 1.00 71.88 79 ASN A C 1
ATOM 626 O O . ASN A 1 79 ? -13.921 -8.518 15.706 1.00 71.88 79 ASN A O 1
ATOM 630 N N . LYS A 1 80 ? -15.589 -7.199 16.439 1.00 80.31 80 LYS A N 1
ATOM 631 C CA . LYS A 1 80 ? -14.933 -5.973 15.989 1.00 80.31 80 LYS A CA 1
ATOM 632 C C . LYS A 1 80 ? -13.799 -5.595 16.932 1.00 80.31 80 LYS A C 1
ATOM 634 O O . LYS A 1 80 ? -14.043 -5.330 18.110 1.00 80.31 80 LYS A O 1
ATOM 639 N N . ALA A 1 81 ? -12.587 -5.495 16.407 1.00 89.88 81 ALA A N 1
ATOM 640 C CA . ALA A 1 81 ? -11.413 -5.083 17.159 1.00 89.88 81 ALA A CA 1
ATOM 641 C C . ALA A 1 81 ? -10.746 -3.894 16.473 1.00 89.88 81 ALA A C 1
ATOM 643 O O . ALA A 1 81 ? -10.591 -3.862 15.256 1.00 89.88 81 ALA A O 1
ATOM 644 N N . PHE A 1 82 ? -10.347 -2.912 17.275 1.00 93.81 82 PHE A N 1
ATOM 645 C CA . PHE A 1 82 ? -9.738 -1.680 16.794 1.00 93.81 82 PHE A CA 1
ATOM 646 C C . PHE A 1 82 ? -8.401 -1.434 17.499 1.00 93.81 82 PHE A C 1
ATOM 648 O O . PHE A 1 82 ? -8.183 -1.914 18.616 1.00 93.81 82 PHE A O 1
ATOM 655 N N . LEU A 1 83 ? -7.521 -0.692 16.836 1.00 95.12 83 LEU A N 1
ATOM 656 C CA . LEU A 1 83 ? -6.260 -0.174 17.355 1.00 95.12 83 LEU A CA 1
ATOM 657 C C . LEU A 1 83 ? -6.392 1.335 17.557 1.00 95.12 83 LEU A C 1
ATOM 659 O O . LEU A 1 83 ? -6.952 2.010 16.693 1.00 95.12 83 LEU A O 1
ATOM 663 N N . TRP A 1 84 ? -5.903 1.869 18.672 1.00 95.19 84 TRP A N 1
ATOM 664 C CA . TRP A 1 84 ? -5.907 3.313 18.892 1.00 95.19 84 TRP A CA 1
ATOM 665 C C . TRP A 1 84 ? -5.002 4.029 17.889 1.00 95.19 84 TRP A C 1
ATOM 667 O O . TRP A 1 84 ? -3.982 3.493 17.455 1.00 95.19 84 TRP A O 1
ATOM 677 N N . GLU A 1 85 ? -5.381 5.249 17.514 1.00 95.25 85 GLU A N 1
ATOM 678 C CA . GLU A 1 85 ? -4.588 6.094 16.619 1.00 95.25 85 GLU A CA 1
ATOM 679 C C . GLU A 1 85 ? -3.157 6.289 17.124 1.00 95.25 85 GLU A C 1
ATOM 681 O O . GLU A 1 85 ? -2.209 6.237 16.346 1.00 95.25 85 GLU A O 1
ATOM 686 N N . GLU A 1 86 ? -2.994 6.468 18.431 1.00 94.12 86 GLU A N 1
ATOM 687 C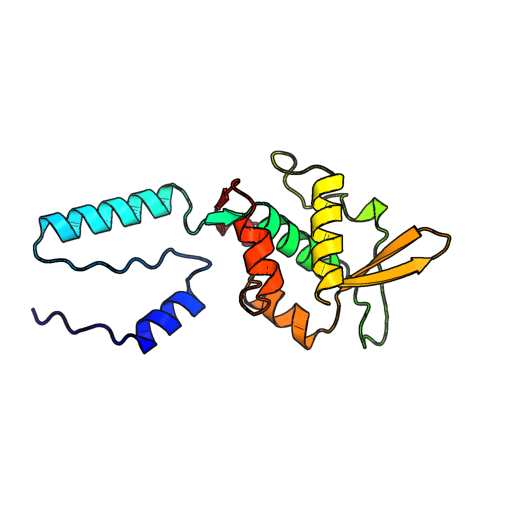 CA . GLU A 1 86 ? -1.689 6.667 19.052 1.00 94.12 86 GLU A CA 1
ATOM 688 C C . GLU A 1 86 ? -0.777 5.441 19.018 1.00 94.12 86 GLU A C 1
ATOM 690 O O . GLU A 1 86 ? 0.444 5.602 18.989 1.00 94.12 86 GLU A O 1
ATOM 695 N N . ASP A 1 87 ? -1.368 4.248 18.942 1.00 94.25 87 ASP A N 1
ATOM 696 C CA . ASP A 1 87 ? -0.664 2.971 18.855 1.00 94.25 87 ASP A CA 1
ATOM 697 C C . ASP A 1 87 ? -0.338 2.574 17.414 1.00 94.25 87 ASP A C 1
ATOM 699 O O . ASP A 1 87 ? 0.511 1.706 17.161 1.00 94.25 87 ASP A O 1
ATOM 703 N N . LEU A 1 88 ? -1.014 3.187 16.437 1.00 93.94 88 LEU A N 1
ATOM 704 C CA . LEU A 1 88 ? -0.825 2.856 15.032 1.00 93.94 88 LEU A CA 1
ATOM 705 C C . LEU A 1 88 ? 0.625 3.070 14.566 1.00 93.94 88 LEU A C 1
ATOM 707 O O . LEU A 1 88 ? 1.142 2.147 13.940 1.00 93.94 88 LEU A O 1
ATOM 711 N N . PRO A 1 89 ? 1.328 4.168 14.903 1.00 93.31 89 PRO A N 1
ATOM 712 C CA . PRO A 1 89 ? 2.728 4.375 14.525 1.00 93.31 89 PRO A CA 1
ATOM 713 C C . PRO A 1 89 ? 3.731 3.441 15.219 1.00 93.31 89 PRO A C 1
ATOM 715 O O . PRO A 1 89 ? 4.883 3.367 14.800 1.00 93.31 89 PRO A O 1
ATOM 718 N N . ASN A 1 90 ? 3.329 2.741 16.285 1.00 90.69 90 ASN A N 1
ATOM 719 C CA . ASN A 1 90 ? 4.267 2.015 17.144 1.00 90.69 90 ASN A CA 1
ATOM 720 C C . ASN A 1 90 ? 4.681 0.669 16.529 1.00 90.69 90 ASN A C 1
ATOM 722 O O . ASN A 1 90 ? 3.892 -0.275 16.505 1.00 90.69 90 ASN A O 1
ATOM 726 N N . GLY A 1 91 ? 5.928 0.563 16.064 1.00 81.19 91 GLY A N 1
ATOM 727 C CA . GLY A 1 91 ? 6.508 -0.673 15.525 1.00 81.19 91 GLY A CA 1
ATOM 728 C C . GLY A 1 91 ? 6.028 -1.041 14.113 1.00 81.19 91 GLY A C 1
ATOM 729 O O . GLY A 1 91 ? 4.904 -0.731 13.719 1.00 81.19 91 GLY A O 1
ATOM 730 N N . GLY A 1 92 ? 6.895 -1.719 13.351 1.00 79.31 92 GLY A N 1
ATOM 731 C CA . GLY A 1 92 ? 6.585 -2.229 12.004 1.00 79.31 92 GLY A CA 1
ATOM 732 C C . GLY A 1 92 ? 6.709 -1.216 10.856 1.00 79.31 92 GLY A C 1
ATOM 733 O O . GLY A 1 92 ? 6.287 -1.514 9.739 1.00 79.31 92 GLY A O 1
ATOM 734 N N . PHE A 1 93 ? 7.285 -0.032 11.101 1.00 88.00 93 PHE A N 1
ATOM 735 C CA . PHE A 1 93 ? 7.509 1.007 10.087 1.00 88.00 93 PHE A CA 1
ATOM 736 C C . PHE A 1 93 ? 9.003 1.347 9.959 1.00 88.00 93 PHE A C 1
ATOM 738 O O . PHE A 1 93 ? 9.685 1.418 10.983 1.00 88.00 93 PHE A O 1
ATOM 745 N N . PRO A 1 94 ? 9.532 1.578 8.741 1.00 81.19 94 PRO A N 1
ATOM 746 C CA . PRO A 1 94 ? 10.932 1.961 8.553 1.00 81.19 94 PRO A CA 1
ATOM 747 C C . PRO A 1 94 ? 11.214 3.340 9.165 1.00 81.19 94 PRO A C 1
ATOM 749 O O . PRO A 1 94 ? 10.676 4.350 8.703 1.00 81.19 94 PRO A O 1
ATOM 752 N N . ALA A 1 95 ? 12.067 3.396 10.191 1.00 79.94 95 ALA A N 1
ATOM 753 C CA . ALA A 1 95 ? 12.401 4.643 10.891 1.00 79.94 95 ALA A CA 1
ATOM 754 C C . ALA A 1 95 ? 13.062 5.688 9.970 1.00 79.94 95 ALA A C 1
ATOM 756 O O . ALA A 1 95 ? 12.879 6.887 10.142 1.00 79.94 95 ALA A O 1
ATOM 757 N N . GLU A 1 96 ? 13.786 5.219 8.958 1.00 77.06 96 GLU A N 1
ATOM 758 C CA . GLU A 1 96 ? 14.513 6.011 7.961 1.00 77.06 96 GLU A CA 1
ATOM 759 C C . GLU A 1 96 ? 13.617 6.814 7.003 1.00 77.06 96 GLU A C 1
ATOM 761 O O . GLU A 1 96 ? 14.073 7.799 6.423 1.00 77.06 96 GLU A O 1
ATOM 766 N N . PHE A 1 97 ? 12.337 6.449 6.857 1.00 68.81 97 PHE A N 1
ATOM 767 C CA . PHE A 1 97 ? 11.443 7.085 5.880 1.00 68.81 97 PHE A CA 1
ATOM 768 C C . PHE A 1 97 ? 10.165 7.665 6.474 1.00 68.81 97 PHE A C 1
ATOM 770 O O . PHE A 1 97 ? 9.353 8.203 5.721 1.00 68.81 97 PHE A O 1
ATOM 777 N N . THR A 1 98 ? 9.939 7.522 7.783 1.00 77.94 98 THR A N 1
ATOM 778 C CA . THR A 1 98 ? 8.595 7.698 8.342 1.00 77.94 98 THR A CA 1
ATOM 779 C C . THR A 1 98 ? 8.606 8.475 9.648 1.00 77.94 98 THR A C 1
ATOM 781 O O . THR A 1 98 ? 9.451 8.291 10.520 1.00 77.94 98 THR A O 1
ATOM 784 N N . ASN A 1 99 ? 7.623 9.361 9.789 1.00 88.44 99 ASN A N 1
ATOM 785 C CA . ASN A 1 99 ? 7.279 9.974 11.062 1.00 88.44 99 ASN A CA 1
ATOM 786 C C . ASN A 1 99 ? 5.810 9.678 11.387 1.00 88.44 99 ASN A C 1
ATOM 788 O O . ASN A 1 99 ? 5.026 9.285 10.518 1.00 88.44 99 ASN A O 1
ATOM 792 N N . ARG A 1 100 ? 5.431 9.895 12.651 1.00 92.62 100 ARG A N 1
ATOM 793 C CA . ARG A 1 100 ? 4.062 9.675 13.142 1.00 92.62 100 ARG A CA 1
ATOM 794 C C . ARG A 1 100 ? 3.010 10.336 12.253 1.00 92.62 100 ARG A C 1
ATOM 796 O O . ARG A 1 100 ? 2.019 9.699 11.920 1.00 92.62 100 ARG A O 1
ATOM 803 N N . ARG A 1 101 ? 3.229 11.591 11.857 1.00 93.31 101 ARG A N 1
ATOM 804 C CA . ARG A 1 101 ? 2.276 12.351 11.042 1.00 93.31 101 ARG A CA 1
ATOM 805 C C . ARG A 1 101 ? 2.028 11.678 9.6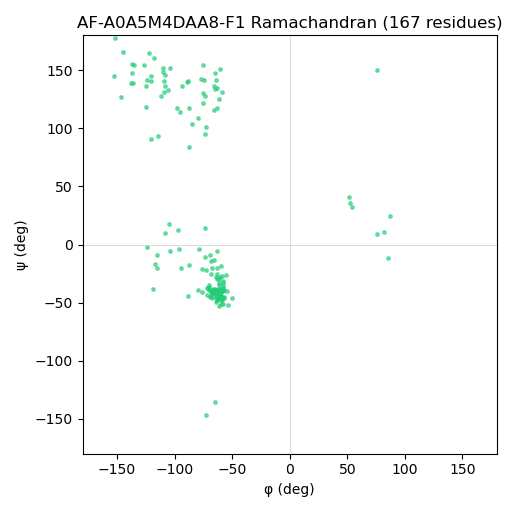96 1.00 93.31 101 ARG A C 1
ATOM 807 O O . ARG A 1 101 ? 0.880 11.539 9.305 1.00 93.31 101 ARG A O 1
ATOM 814 N N . GLU A 1 102 ? 3.076 11.217 9.024 1.00 93.62 102 GLU A N 1
ATOM 815 C CA . GLU A 1 102 ? 2.938 10.580 7.716 1.00 93.62 102 GLU A CA 1
ATOM 816 C C . GLU A 1 102 ? 2.158 9.258 7.788 1.00 93.62 102 GLU A C 1
ATOM 818 O O . GLU A 1 102 ? 1.296 9.003 6.948 1.00 93.62 102 GLU A O 1
ATOM 823 N N . ILE A 1 103 ? 2.399 8.446 8.823 1.00 95.19 103 ILE A N 1
ATOM 824 C CA . ILE A 1 103 ? 1.644 7.203 9.058 1.00 95.19 103 ILE A CA 1
ATOM 825 C C . ILE A 1 103 ? 0.154 7.514 9.246 1.00 95.19 103 ILE A C 1
ATOM 827 O O . ILE A 1 103 ? -0.696 6.850 8.650 1.00 95.19 103 ILE A O 1
ATOM 831 N N . LEU A 1 104 ? -0.164 8.542 10.037 1.00 95.88 104 LEU A N 1
ATOM 832 C CA . LEU A 1 104 ? -1.545 8.962 10.275 1.00 95.88 104 LEU A CA 1
ATOM 833 C C . LEU A 1 104 ? -2.197 9.562 9.024 1.00 95.88 104 LEU A C 1
ATOM 835 O O . LEU A 1 104 ? -3.345 9.246 8.732 1.00 95.88 104 LEU A O 1
ATOM 839 N N . ASP A 1 105 ? -1.467 10.348 8.232 1.00 95.88 105 ASP A N 1
ATOM 840 C CA . ASP A 1 105 ? -1.964 10.892 6.962 1.00 95.88 105 ASP A CA 1
ATOM 841 C C . ASP A 1 105 ? -2.331 9.768 5.976 1.00 95.88 105 ASP A C 1
ATOM 843 O O . ASP A 1 105 ? -3.380 9.819 5.324 1.00 95.88 105 ASP A O 1
ATOM 847 N N . VAL A 1 106 ? -1.509 8.715 5.898 1.00 96.94 106 VAL A N 1
ATOM 848 C CA . VAL A 1 106 ? -1.819 7.526 5.090 1.00 96.94 106 VAL A CA 1
ATOM 849 C C . VAL A 1 106 ? -3.013 6.764 5.674 1.00 96.94 106 VAL A C 1
ATOM 851 O O . VAL A 1 106 ? -3.894 6.354 4.917 1.00 96.94 106 VAL A O 1
ATOM 854 N N . ALA A 1 107 ? -3.099 6.606 6.998 1.00 97.12 107 ALA A N 1
ATOM 855 C CA . ALA A 1 107 ? -4.235 5.954 7.655 1.00 97.12 107 ALA A CA 1
ATOM 856 C C . ALA A 1 107 ? -5.561 6.685 7.382 1.00 97.12 107 ALA A C 1
ATOM 858 O O . ALA A 1 107 ? -6.556 6.052 7.023 1.00 97.12 107 ALA A O 1
ATOM 859 N N . HIS A 1 108 ? -5.565 8.018 7.467 1.00 96.75 108 HIS A N 1
ATOM 860 C CA . HIS A 1 108 ? -6.710 8.852 7.107 1.00 96.75 108 HIS A CA 1
ATOM 861 C C . HIS A 1 108 ? -7.104 8.669 5.641 1.00 96.75 108 HIS A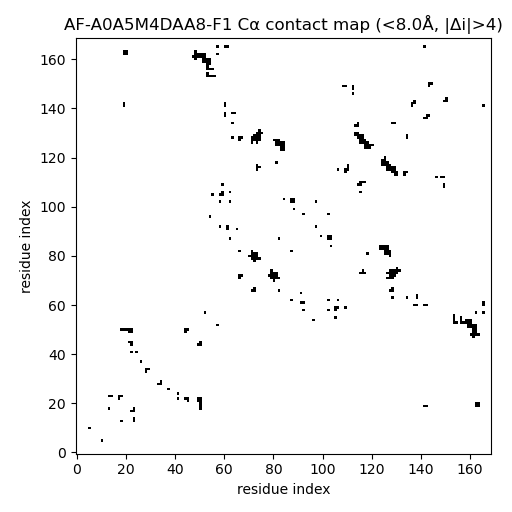 C 1
ATOM 863 O O . HIS A 1 108 ? -8.287 8.506 5.333 1.00 96.75 108 HIS A O 1
ATOM 869 N N . MET A 1 109 ? -6.120 8.640 4.736 1.00 97.75 109 MET A N 1
ATOM 870 C CA . MET A 1 109 ? -6.377 8.395 3.320 1.00 97.75 109 MET A CA 1
ATOM 871 C C . MET A 1 109 ? -7.014 7.015 3.107 1.00 97.75 109 MET A C 1
ATOM 873 O O . MET A 1 109 ? -8.029 6.919 2.419 1.00 97.75 109 MET A O 1
ATOM 877 N N . LEU A 1 110 ? -6.494 5.963 3.745 1.00 97.88 110 LEU A N 1
ATOM 878 C CA . LEU A 1 110 ? -7.068 4.615 3.675 1.00 97.88 110 LEU A CA 1
ATOM 879 C C . LEU A 1 110 ? -8.489 4.540 4.251 1.00 97.88 110 LEU A C 1
ATOM 881 O O . LEU A 1 110 ? -9.340 3.844 3.694 1.00 97.88 110 LEU A O 1
ATOM 885 N N . ALA A 1 111 ? -8.764 5.267 5.335 1.00 96.88 111 ALA A N 1
ATOM 886 C CA . ALA A 1 111 ? -10.104 5.370 5.904 1.00 96.88 111 ALA A CA 1
ATOM 887 C C . ALA A 1 111 ? -11.078 6.071 4.943 1.00 96.88 111 ALA A C 1
ATOM 889 O O . ALA A 1 111 ? -12.197 5.602 4.749 1.00 96.88 111 ALA A O 1
ATOM 890 N N . SER A 1 112 ? -10.638 7.142 4.273 1.00 96.62 112 SER A N 1
ATOM 891 C CA . SER A 1 112 ? -11.474 7.896 3.323 1.00 96.62 112 SER A CA 1
ATOM 892 C C . SER A 1 112 ? -11.927 7.084 2.101 1.00 96.62 112 SER A C 1
ATOM 894 O O . SER A 1 112 ? -12.914 7.439 1.463 1.00 96.62 112 SER A O 1
ATOM 896 N N . VAL A 1 113 ? -11.228 5.987 1.783 1.00 96.25 113 VAL A N 1
ATOM 897 C CA . VAL A 1 113 ? -11.548 5.080 0.664 1.00 96.25 113 VAL A CA 1
ATOM 898 C C . VAL A 1 113 ? -12.101 3.729 1.130 1.00 96.25 113 VAL A C 1
ATOM 900 O O . VAL A 1 113 ? -12.207 2.805 0.328 1.00 96.25 113 VAL A O 1
ATOM 903 N N . GLY A 1 114 ? -12.424 3.588 2.419 1.00 94.62 114 GLY A N 1
ATOM 904 C CA . GLY A 1 114 ? -13.048 2.383 2.973 1.00 94.62 114 GLY A CA 1
ATOM 905 C C . GLY A 1 114 ? -12.120 1.176 3.156 1.00 94.62 114 GLY A C 1
ATOM 906 O O . GLY A 1 114 ? -12.597 0.092 3.487 1.00 94.62 114 GLY A O 1
ATOM 907 N N . VAL A 1 115 ? -10.800 1.334 2.988 1.00 97.06 115 VAL A N 1
ATOM 908 C CA . VAL A 1 115 ? -9.830 0.272 3.330 1.00 97.06 115 VAL A CA 1
ATOM 909 C C . VAL A 1 115 ? -9.732 0.111 4.845 1.00 97.06 115 VAL A C 1
ATOM 911 O O . VAL A 1 115 ? -9.626 -1.009 5.346 1.00 97.06 115 VAL A O 1
ATOM 914 N N . LEU A 1 116 ? -9.801 1.225 5.576 1.00 97.19 116 LEU A N 1
ATOM 915 C CA . LEU A 1 116 ? -9.929 1.236 7.030 1.00 97.19 116 LEU A CA 1
ATOM 916 C C . LEU A 1 116 ? -11.319 1.716 7.441 1.00 97.19 116 LEU A C 1
ATOM 918 O O . LEU A 1 116 ? -11.950 2.519 6.760 1.00 97.19 116 LEU A O 1
ATOM 922 N N . THR A 1 117 ? -11.770 1.254 8.599 1.00 95.44 117 THR A N 1
ATOM 923 C CA . THR A 1 117 ? -12.917 1.800 9.326 1.00 95.44 117 THR A CA 1
ATOM 924 C C . THR A 1 117 ? -12.415 2.512 10.570 1.00 95.44 117 THR A C 1
ATOM 926 O O . THR A 1 117 ? -11.512 2.024 11.254 1.00 95.44 117 THR A O 1
ATOM 929 N N . THR A 1 118 ? -13.022 3.652 10.886 1.00 94.88 118 THR A N 1
ATOM 930 C CA . THR A 1 118 ? -12.714 4.415 12.092 1.00 94.88 118 THR A CA 1
ATOM 931 C C . THR A 1 118 ? -13.864 4.366 13.089 1.00 94.88 118 THR A C 1
ATOM 933 O O . THR A 1 118 ? -15.037 4.277 12.726 1.00 94.88 118 THR A O 1
ATOM 936 N N . LYS A 1 119 ? -13.528 4.422 14.377 1.00 93.25 119 LYS A N 1
ATOM 937 C CA . LYS A 1 119 ? -14.492 4.594 15.468 1.00 93.25 119 LYS A CA 1
ATOM 938 C C . LYS A 1 119 ? -13.945 5.615 16.453 1.00 93.25 119 LYS A C 1
ATOM 940 O O . LYS A 1 119 ? -12.764 5.569 16.777 1.00 93.25 119 LYS A O 1
ATOM 945 N N . LYS A 1 120 ? -14.802 6.501 16.961 1.00 92.56 120 LYS A N 1
ATOM 946 C CA . LYS A 1 120 ? -14.450 7.394 18.070 1.00 92.56 120 LYS A CA 1
ATOM 947 C C . LYS A 1 120 ? -14.852 6.776 19.406 1.00 92.56 120 LYS A C 1
ATOM 949 O O . LYS A 1 120 ? -15.945 6.222 19.530 1.00 92.56 120 LYS A O 1
ATOM 954 N N . SER A 1 121 ? -13.972 6.865 20.394 1.00 89.81 121 SER A N 1
ATOM 955 C CA . SER A 1 121 ? -14.202 6.417 21.769 1.00 89.81 121 SER A CA 1
ATOM 956 C C . SER A 1 121 ? -13.453 7.358 22.698 1.00 89.81 121 SER A C 1
ATOM 958 O O . SER A 1 121 ? -12.266 7.557 22.496 1.00 89.81 121 SER A O 1
ATOM 960 N N . GLN A 1 122 ? -14.128 7.933 23.697 1.00 88.50 122 GLN A N 1
ATOM 961 C CA . GLN A 1 122 ? -13.504 8.865 24.654 1.00 88.50 122 GLN A CA 1
ATOM 962 C C . GLN A 1 122 ? -12.777 10.056 23.988 1.00 88.50 122 GLN A C 1
ATOM 964 O O . GLN A 1 122 ? -11.790 10.555 24.502 1.00 88.50 122 GLN A O 1
ATOM 969 N N . GLY A 1 123 ? -13.270 10.526 22.837 1.00 89.38 123 GLY A N 1
ATOM 970 C CA . GLY A 1 123 ? -12.664 11.639 22.090 1.00 89.38 123 GLY A CA 1
ATOM 971 C C . GLY A 1 123 ? -11.533 11.235 21.139 1.00 89.38 123 GLY A C 1
ATOM 972 O O . GLY A 1 123 ? -11.186 12.018 20.260 1.00 89.38 123 GLY A O 1
ATOM 973 N N . GLU A 1 124 ? -11.044 10.000 21.228 1.00 89.69 124 GLU A N 1
ATOM 974 C CA . GLU A 1 124 ? -9.933 9.496 20.422 1.00 89.69 124 GLU A CA 1
ATOM 975 C C . GLU A 1 124 ? -10.402 8.573 19.292 1.00 89.69 124 GLU A C 1
ATOM 977 O O . GLU A 1 124 ? -11.446 7.911 19.373 1.00 89.69 124 GLU A O 1
ATOM 982 N N . VAL A 1 125 ? -9.624 8.545 18.208 1.00 94.25 125 VAL A N 1
ATOM 983 C CA . VAL A 1 125 ? -9.888 7.726 17.022 1.00 94.25 125 VAL A CA 1
ATOM 984 C C . VAL A 1 125 ? -9.242 6.354 17.185 1.00 94.25 125 VAL A C 1
ATOM 986 O O . VAL A 1 125 ? -8.114 6.214 17.654 1.00 94.25 125 VAL A O 1
ATOM 989 N N . LYS A 1 126 ? -9.965 5.322 16.756 1.00 95.38 126 LYS A N 1
ATOM 990 C CA . LYS A 1 126 ? -9.441 3.972 16.569 1.00 95.38 126 LYS A CA 1
ATOM 991 C C . LYS A 1 126 ? -9.602 3.538 15.123 1.00 95.38 126 LYS A C 1
ATOM 993 O O . LYS A 1 126 ? -10.633 3.830 14.515 1.00 95.38 126 LYS A O 1
ATOM 998 N N . TYR A 1 127 ? -8.643 2.768 14.627 1.00 96.62 127 TYR A N 1
ATOM 999 C CA . TYR A 1 127 ? -8.631 2.177 13.294 1.00 96.62 127 TYR A CA 1
ATOM 1000 C C . TYR A 1 127 ? -8.861 0.673 13.355 1.00 96.62 127 TYR A C 1
ATOM 1002 O O . TYR A 1 127 ? -8.398 -0.017 14.262 1.00 96.62 127 TYR A O 1
ATOM 1010 N N . ALA A 1 128 ? -9.545 0.157 12.349 1.00 96.75 128 ALA A N 1
ATOM 1011 C CA . ALA A 1 128 ? -9.622 -1.262 12.053 1.00 96.75 128 ALA A CA 1
ATOM 1012 C C . ALA A 1 128 ? -9.681 -1.453 10.537 1.00 96.75 128 ALA A C 1
ATOM 1014 O O . ALA A 1 128 ? -9.940 -0.505 9.794 1.00 96.75 128 ALA A O 1
ATOM 1015 N N . LEU A 1 129 ? -9.465 -2.676 10.072 1.00 96.81 129 LEU A N 1
ATOM 1016 C CA . LEU A 1 129 ? -9.680 -3.040 8.679 1.00 96.81 129 LEU A CA 1
ATOM 1017 C C . LEU A 1 129 ? -11.163 -2.913 8.315 1.00 96.81 129 LEU A C 1
ATOM 1019 O O . LEU A 1 129 ? -12.045 -3.224 9.127 1.00 96.81 129 LEU A O 1
ATOM 1023 N N . GLY A 1 130 ? -11.416 -2.433 7.099 1.00 94.81 130 GLY A N 1
ATOM 1024 C CA . GLY A 1 130 ? -12.747 -2.330 6.512 1.00 94.81 130 GLY A CA 1
ATOM 1025 C C . GLY A 1 130 ? -13.321 -3.688 6.108 1.00 94.81 130 GLY A C 1
ATOM 1026 O O . GLY A 1 130 ? -13.095 -4.713 6.757 1.00 94.81 130 GLY A O 1
ATOM 1027 N N . GLU A 1 131 ? -14.098 -3.703 5.028 1.00 92.44 131 GLU A N 1
ATOM 1028 C CA . GLU A 1 131 ? -14.693 -4.938 4.523 1.00 92.44 131 GLU A CA 1
ATOM 1029 C C . GLU A 1 131 ? -13.633 -5.917 4.014 1.00 92.44 131 GLU A C 1
ATOM 1031 O O . GLU A 1 131 ? -12.709 -5.559 3.278 1.00 92.44 131 GLU A O 1
ATOM 1036 N N . LYS A 1 132 ? -13.797 -7.198 4.360 1.00 91.12 132 LYS A N 1
ATOM 1037 C CA . LYS A 1 132 ? -12.862 -8.251 3.951 1.00 91.12 132 LYS A CA 1
ATOM 1038 C C . LYS A 1 132 ? -12.788 -8.404 2.427 1.00 91.12 132 LYS A C 1
ATOM 1040 O O . LYS A 1 132 ? -11.711 -8.671 1.908 1.00 91.12 132 LYS A O 1
ATOM 1045 N N . SER A 1 133 ? -13.889 -8.168 1.714 1.00 91.69 133 SER A N 1
ATOM 1046 C CA . SER A 1 133 ? -13.964 -8.133 0.242 1.00 91.69 133 SER A CA 1
ATOM 1047 C C . SER A 1 133 ? -13.013 -7.102 -0.386 1.00 91.69 133 SER A C 1
ATOM 1049 O O . SER A 1 133 ? -12.478 -7.338 -1.469 1.00 91.69 133 SER A O 1
ATOM 1051 N N . VAL A 1 134 ? -12.774 -5.983 0.304 1.00 92.62 134 VAL A N 1
ATOM 1052 C CA . VAL A 1 134 ? -11.888 -4.894 -0.131 1.00 92.62 134 VAL A CA 1
ATOM 1053 C C . VAL A 1 134 ? -10.451 -5.146 0.319 1.00 92.62 134 VAL A C 1
ATOM 1055 O O . VAL A 1 134 ? -9.514 -4.972 -0.460 1.00 92.62 134 VAL A O 1
ATOM 1058 N N . VAL A 1 135 ? -10.269 -5.569 1.571 1.00 94.56 135 VAL A N 1
ATOM 1059 C CA . VAL A 1 135 ? -8.946 -5.690 2.200 1.00 94.56 135 VAL A CA 1
ATOM 1060 C C . VAL A 1 135 ? -8.211 -6.966 1.789 1.00 94.56 135 VAL A C 1
ATOM 1062 O O . VAL A 1 135 ? -7.001 -6.924 1.568 1.00 94.56 135 VAL A O 1
ATOM 1065 N N . GLN A 1 136 ? -8.908 -8.098 1.656 1.00 92.88 136 GLN A N 1
ATOM 1066 C CA . GLN A 1 136 ? -8.268 -9.384 1.358 1.00 92.88 136 GLN A CA 1
ATOM 1067 C C . GLN A 1 136 ? -7.484 -9.358 0.032 1.00 92.88 136 GLN A C 1
ATOM 1069 O O . GLN A 1 136 ? -6.314 -9.734 0.048 1.00 92.88 136 GLN A O 1
ATOM 1074 N N . PRO A 1 137 ? -8.011 -8.804 -1.081 1.00 92.75 137 PRO A N 1
ATOM 1075 C CA . PRO A 1 137 ? -7.230 -8.676 -2.311 1.00 92.75 137 PRO A CA 1
ATOM 1076 C C . PRO A 1 137 ? -5.964 -7.820 -2.169 1.00 92.75 137 PRO A C 1
ATOM 1078 O O . PRO A 1 137 ? -5.008 -8.040 -2.911 1.00 92.75 137 PRO A O 1
ATOM 1081 N N . ILE A 1 138 ? -5.942 -6.847 -1.251 1.00 93.75 138 ILE A N 1
ATOM 1082 C CA . ILE A 1 138 ? -4.757 -6.017 -0.982 1.00 93.75 138 ILE A CA 1
ATOM 1083 C C . ILE A 1 138 ? -3.694 -6.847 -0.266 1.00 93.75 138 ILE A C 1
ATOM 1085 O O . ILE A 1 138 ? -2.521 -6.760 -0.622 1.00 93.75 138 ILE A O 1
ATOM 1089 N N . LEU A 1 139 ? -4.098 -7.654 0.718 1.00 92.38 139 LEU A N 1
ATOM 1090 C CA . LEU A 1 139 ? -3.201 -8.565 1.432 1.00 92.38 139 LEU A CA 1
ATOM 1091 C C . LEU A 1 139 ? -2.629 -9.634 0.492 1.00 92.38 139 LEU A C 1
ATOM 1093 O O . LEU A 1 139 ? -1.419 -9.851 0.491 1.00 92.38 139 LEU A O 1
ATOM 1097 N N . ASP A 1 140 ? -3.478 -10.239 -0.342 1.00 90.00 140 ASP A N 1
ATOM 1098 C CA . ASP A 1 140 ? -3.089 -11.329 -1.242 1.00 90.00 140 ASP A CA 1
ATOM 1099 C C . ASP A 1 140 ? -2.140 -10.843 -2.348 1.00 90.00 140 ASP A C 1
ATOM 1101 O O . ASP A 1 140 ? -1.109 -11.458 -2.610 1.00 90.00 140 ASP A O 1
ATOM 1105 N N . ASN A 1 141 ? -2.461 -9.706 -2.978 1.00 87.19 141 ASN A N 1
ATOM 1106 C CA . ASN A 1 141 ? -1.707 -9.190 -4.129 1.00 87.19 141 ASN A CA 1
ATOM 1107 C C . ASN A 1 141 ? -0.657 -8.138 -3.755 1.00 87.19 141 ASN A C 1
ATOM 1109 O O . ASN A 1 141 ? 0.048 -7.631 -4.629 1.00 87.19 141 ASN A O 1
ATOM 1113 N N . ARG A 1 142 ? -0.585 -7.754 -2.475 1.00 90.75 142 ARG A N 1
ATOM 1114 C CA . ARG A 1 142 ? 0.289 -6.684 -1.962 1.00 90.75 142 ARG A CA 1
ATOM 1115 C C . ARG A 1 142 ? 0.147 -5.386 -2.754 1.00 90.75 142 ARG A C 1
ATOM 1117 O O . ARG A 1 142 ? 1.129 -4.735 -3.110 1.00 90.75 142 ARG A O 1
ATOM 1124 N N . SER A 1 143 ? -1.093 -5.049 -3.109 1.00 89.81 143 SER A N 1
ATOM 1125 C CA . SER A 1 143 ? -1.360 -3.987 -4.070 1.00 89.81 143 SER A CA 1
ATOM 1126 C C . SER A 1 143 ? -2.708 -3.306 -3.885 1.00 89.81 143 SER A C 1
ATOM 1128 O O . SER A 1 143 ? -3.718 -3.942 -3.602 1.00 89.81 143 SER A O 1
ATOM 1130 N N . PHE A 1 144 ? -2.726 -2.001 -4.158 1.00 92.06 144 PHE A N 1
ATOM 1131 C CA . PHE A 1 144 ? -3.920 -1.158 -4.158 1.00 92.06 144 PHE A CA 1
ATOM 1132 C C . PHE A 1 144 ? -4.406 -0.812 -5.575 1.00 92.06 144 PHE A C 1
ATOM 1134 O O . PHE A 1 144 ? -5.160 0.143 -5.753 1.00 92.06 144 PHE A O 1
ATOM 1141 N N . THR A 1 145 ? -3.983 -1.550 -6.611 1.00 84.75 145 THR A N 1
ATOM 1142 C CA . THR A 1 145 ? -4.315 -1.233 -8.017 1.00 84.75 145 THR A CA 1
ATOM 1143 C C . THR A 1 145 ? -5.812 -1.125 -8.299 1.00 84.75 145 THR A C 1
ATOM 1145 O O . THR A 1 145 ? -6.188 -0.391 -9.213 1.00 84.75 145 THR A O 1
ATOM 1148 N N . ARG A 1 146 ? -6.649 -1.805 -7.504 1.00 87.19 146 ARG A N 1
ATOM 1149 C CA . ARG A 1 146 ? -8.118 -1.792 -7.592 1.00 87.19 146 ARG A CA 1
ATOM 1150 C C . ARG A 1 146 ? -8.777 -0.546 -6.982 1.00 87.19 146 ARG A C 1
ATOM 1152 O O . ARG A 1 146 ? -9.990 -0.412 -7.083 1.00 87.19 146 ARG A O 1
ATOM 1159 N N . ILE A 1 147 ? -8.005 0.360 -6.371 1.00 92.69 147 ILE A N 1
ATOM 1160 C CA . ILE A 1 147 ? -8.502 1.576 -5.706 1.00 92.69 147 ILE A CA 1
ATOM 1161 C C . ILE A 1 147 ? -7.867 2.812 -6.375 1.00 92.69 147 ILE A C 1
ATOM 1163 O O . ILE A 1 147 ? -6.787 3.259 -5.971 1.00 92.69 147 ILE A O 1
ATOM 1167 N N . PRO A 1 148 ? -8.505 3.390 -7.415 1.00 91.12 148 PRO A N 1
ATOM 1168 C CA . PRO A 1 148 ? -7.925 4.471 -8.221 1.00 91.12 148 PRO A CA 1
ATOM 1169 C C . PRO A 1 148 ? -7.525 5.723 -7.426 1.00 91.12 148 PRO A C 1
ATOM 1171 O O . PRO A 1 148 ? -6.563 6.406 -7.779 1.00 91.12 148 PRO A O 1
ATOM 1174 N N . GLN A 1 149 ? -8.246 6.026 -6.346 1.00 93.75 149 GLN A N 1
ATOM 1175 C CA . GLN A 1 149 ? -7.977 7.168 -5.471 1.00 93.75 149 GLN A CA 1
ATOM 1176 C C . GLN A 1 149 ? -6.605 7.044 -4.794 1.00 93.75 149 GLN A C 1
ATOM 1178 O O . GLN A 1 149 ? -5.863 8.025 -4.722 1.00 93.75 149 GLN A O 1
ATOM 1183 N N . LEU A 1 150 ? -6.239 5.833 -4.357 1.00 94.00 150 LEU A N 1
ATOM 1184 C CA . LEU A 1 150 ? -4.946 5.572 -3.727 1.00 94.00 150 LEU A CA 1
ATOM 1185 C C . LEU A 1 150 ? -3.801 5.660 -4.731 1.00 94.00 150 LEU A C 1
ATOM 1187 O O . LEU A 1 150 ? -2.764 6.226 -4.405 1.00 94.00 150 LEU A O 1
ATOM 1191 N N . ARG A 1 151 ? -4.010 5.213 -5.977 1.00 90.75 151 ARG A N 1
ATOM 1192 C CA . ARG A 1 151 ? -3.005 5.349 -7.043 1.00 90.75 151 ARG A CA 1
ATOM 1193 C C . ARG A 1 151 ? -2.550 6.804 -7.204 1.00 90.75 151 ARG A C 1
ATOM 1195 O O . ARG A 1 151 ? -1.361 7.084 -7.085 1.00 90.75 151 ARG A O 1
ATOM 1202 N N . LYS A 1 152 ? -3.495 7.738 -7.364 1.00 90.81 152 LYS A N 1
ATOM 1203 C CA . LYS A 1 152 ? -3.185 9.177 -7.494 1.00 90.81 152 LYS A CA 1
ATOM 1204 C C . LYS A 1 152 ? -2.488 9.744 -6.255 1.00 90.81 152 LYS A C 1
ATOM 1206 O O . LYS A 1 152 ? -1.664 10.647 -6.360 1.00 90.81 152 LYS A O 1
ATOM 1211 N N . TYR A 1 153 ? -2.845 9.259 -5.068 1.00 94.75 153 TYR A N 1
ATOM 1212 C CA . TYR A 1 153 ? -2.224 9.684 -3.814 1.00 94.75 153 TYR A CA 1
ATOM 1213 C C . TYR A 1 153 ? -0.772 9.190 -3.687 1.00 94.75 153 TYR A C 1
ATOM 1215 O O . TYR A 1 153 ? 0.100 9.945 -3.242 1.00 94.75 153 TYR A O 1
ATOM 1223 N N . PHE A 1 154 ? -0.507 7.956 -4.123 1.00 94.88 154 PHE A N 1
ATOM 1224 C CA . PHE A 1 154 ? 0.816 7.336 -4.129 1.00 94.88 154 PHE A CA 1
ATOM 1225 C C . PHE A 1 154 ? 1.745 7.927 -5.188 1.00 94.88 154 PHE A C 1
ATOM 1227 O O . PHE A 1 154 ? 2.925 8.107 -4.906 1.00 94.88 154 PHE A O 1
ATOM 1234 N N . GLU A 1 155 ? 1.228 8.275 -6.368 1.00 91.25 155 GLU A N 1
ATOM 1235 C CA . GLU A 1 155 ? 1.999 8.903 -7.453 1.00 91.25 155 GLU A CA 1
ATOM 1236 C C . GLU A 1 155 ? 2.561 10.282 -7.075 1.00 91.25 155 GLU A C 1
ATOM 1238 O O . GLU A 1 155 ? 3.592 10.686 -7.604 1.00 91.25 155 GLU A O 1
ATOM 1243 N N . LYS A 1 156 ? 1.921 10.983 -6.130 1.00 92.69 156 LYS A N 1
ATOM 1244 C CA . LYS A 1 156 ? 2.373 12.290 -5.623 1.00 92.69 156 LYS A CA 1
ATOM 1245 C C . LYS A 1 156 ? 3.590 12.220 -4.696 1.00 92.69 156 LYS A C 1
ATOM 1247 O O . LYS A 1 156 ? 4.111 13.268 -4.327 1.00 92.69 156 LYS A O 1
ATOM 1252 N N . ASP A 1 157 ? 3.998 11.033 -4.256 1.00 92.50 157 ASP A N 1
ATOM 1253 C CA . ASP A 1 157 ? 5.182 10.865 -3.414 1.00 92.50 157 ASP A CA 1
ATOM 1254 C C . ASP A 1 157 ? 6.393 1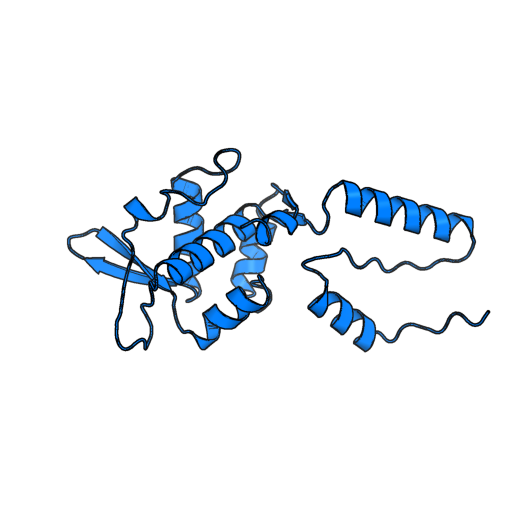0.516 -4.279 1.00 92.50 157 ASP A C 1
ATOM 1256 O O . ASP A 1 157 ? 6.449 9.467 -4.925 1.00 92.50 157 ASP A O 1
ATOM 1260 N N . ALA A 1 158 ? 7.351 11.443 -4.310 1.00 91.50 158 ALA A N 1
ATOM 1261 C CA . ALA A 1 158 ? 8.569 11.315 -5.097 1.00 91.50 158 ALA A CA 1
ATOM 1262 C C . ALA A 1 158 ? 9.547 10.294 -4.500 1.00 91.50 158 ALA A C 1
ATOM 1264 O O . ALA A 1 158 ? 10.391 9.772 -5.225 1.00 91.50 158 ALA A O 1
ATOM 1265 N N . ARG A 1 159 ? 9.440 9.990 -3.197 1.00 93.38 159 ARG A N 1
ATOM 1266 C CA . ARG A 1 159 ? 10.305 8.998 -2.553 1.00 93.38 159 ARG A CA 1
ATOM 1267 C C . ARG A 1 159 ? 9.884 7.609 -2.997 1.00 93.38 159 ARG A C 1
ATOM 1269 O O . ARG A 1 159 ? 8.712 7.235 -2.900 1.00 93.38 159 ARG A O 1
ATOM 1276 N N . ARG A 1 160 ? 10.860 6.845 -3.473 1.00 92.19 160 ARG A N 1
ATOM 1277 C CA . ARG A 1 160 ? 10.670 5.505 -4.011 1.00 92.19 160 ARG A CA 1
ATOM 1278 C C . ARG A 1 160 ? 11.545 4.514 -3.265 1.00 92.19 160 ARG A C 1
ATOM 1280 O O . ARG A 1 160 ? 12.676 4.826 -2.917 1.00 92.19 160 ARG A O 1
ATOM 1287 N N . VAL A 1 161 ? 10.999 3.330 -3.033 1.00 92.00 161 VAL A N 1
ATOM 1288 C CA . VAL A 1 161 ? 11.679 2.212 -2.376 1.00 92.00 161 VAL A CA 1
ATOM 1289 C C . VAL A 1 161 ? 11.397 0.932 -3.145 1.00 92.00 161 VAL A C 1
ATOM 1291 O O . VAL A 1 161 ? 10.377 0.822 -3.829 1.00 92.00 161 VAL A O 1
ATOM 1294 N N . SER A 1 162 ? 12.292 -0.044 -3.037 1.00 91.50 162 SER A N 1
ATOM 1295 C CA . SER A 1 162 ? 12.087 -1.354 -3.650 1.00 91.50 162 SER A CA 1
ATOM 1296 C C . SER A 1 162 ? 10.809 -2.007 -3.129 1.00 91.50 162 SER A C 1
ATOM 1298 O O . SER A 1 162 ? 10.620 -2.125 -1.923 1.00 91.50 162 SER A O 1
ATOM 1300 N N . SER A 1 163 ? 9.957 -2.514 -4.018 1.00 90.06 163 SER A N 1
ATOM 1301 C CA . SER A 1 163 ? 8.791 -3.332 -3.639 1.00 90.06 163 SER A CA 1
ATOM 1302 C C . SER A 1 163 ? 9.160 -4.610 -2.882 1.00 90.06 163 SER A C 1
ATOM 1304 O O . SER A 1 163 ? 8.319 -5.155 -2.166 1.00 90.06 163 SER A O 1
ATOM 1306 N N . ARG A 1 164 ? 10.418 -5.069 -2.959 1.00 86.50 164 ARG A N 1
ATOM 1307 C CA . ARG A 1 164 ? 10.912 -6.230 -2.200 1.00 86.50 164 ARG A CA 1
ATOM 1308 C C . ARG A 1 164 ? 10.762 -6.042 -0.696 1.00 86.50 164 ARG A C 1
ATOM 1310 O O . ARG A 1 164 ? 10.555 -7.016 0.024 1.00 86.50 164 ARG A O 1
ATOM 1317 N N . VAL A 1 165 ? 10.764 -4.797 -0.223 1.00 86.75 165 VAL A N 1
ATOM 1318 C CA . VAL A 1 165 ? 10.527 -4.488 1.191 1.00 86.75 165 VAL A CA 1
ATOM 1319 C C . VAL A 1 165 ? 9.105 -4.836 1.642 1.00 86.75 165 VAL A C 1
ATOM 1321 O O . VAL A 1 165 ? 8.866 -4.897 2.839 1.00 86.75 165 VAL A O 1
ATOM 1324 N N . LEU A 1 166 ? 8.160 -5.100 0.728 1.00 83.88 166 LEU A N 1
ATOM 1325 C CA . LEU A 1 166 ? 6.834 -5.643 1.057 1.00 83.88 166 LEU A CA 1
ATOM 1326 C C . LEU A 1 166 ? 6.871 -7.146 1.384 1.00 83.88 166 LEU A C 1
ATOM 1328 O O . LEU A 1 166 ? 5.927 -7.658 1.983 1.00 83.88 166 LEU A O 1
ATOM 1332 N N . ALA A 1 167 ? 7.915 -7.856 0.939 1.00 73.88 167 ALA A N 1
ATOM 1333 C CA . ALA A 1 167 ? 8.117 -9.287 1.169 1.00 73.88 167 ALA A CA 1
ATOM 1334 C C . ALA A 1 167 ? 8.998 -9.583 2.390 1.00 73.88 167 ALA A C 1
ATOM 1336 O O . ALA A 1 167 ? 8.946 -10.695 2.903 1.00 73.88 167 ALA A O 1
ATOM 1337 N N . ALA A 1 168 ? 9.796 -8.610 2.834 1.00 59.06 168 ALA A N 1
ATOM 1338 C CA . ALA A 1 168 ? 10.598 -8.710 4.045 1.00 59.06 168 ALA A CA 1
ATOM 1339 C C . ALA A 1 168 ? 9.692 -8.600 5.287 1.00 59.06 168 ALA A C 1
ATOM 1341 O O . ALA A 1 168 ? 9.317 -7.490 5.688 1.00 59.06 168 ALA A O 1
ATOM 1342 N N . GLU A 1 169 ? 9.288 -9.761 5.810 1.00 52.72 169 GLU A N 1
ATOM 1343 C CA . GLU A 1 169 ? 8.806 -10.053 7.177 1.00 52.72 169 GLU A CA 1
ATOM 1344 C C . GLU A 1 169 ? 8.563 -11.559 7.344 1.00 52.72 169 GLU A C 1
ATOM 1346 O O . GLU A 1 169 ? 7.618 -12.077 6.700 1.00 52.72 169 GLU A O 1
#

pLDDT: mean 87.84, std 9.87, range [39.69, 97.88]

Mean predicted aligned error: 6.24 Å

Nearest PDB structures (foldseek):
  8s8f-assembly1_K  TM=5.473E-01  e=5.591E-02  Kluyveromyces lactis NRRL Y-1140
  7pwo-assembly1_K1  TM=5.136E-01  e=1.297E-01  Giardia lamblia ATCC 50803
  8q87-assembly1_Aj  TM=5.108E-01  e=2.835E-01  Gallus gallus
  6zv6-assembly1_K  TM=5.529E-01  e=3.010E-01  Homo sapiens
  6nej-assembly1_A  TM=3.790E-01  e=2.514E-01  Thalictrum flavum subsp. glaucum

Foldseek 3Di:
DDPDDDDPVNLVVVCLVCVLPADDDDDDDDDDVSVVVVVVVRVVCVVQQPPKFFLLLVLLLQLLVVQVVVVQAQEPDPDHHWAFLVCSPPDRHDPVRDDSVSSVVSQVLCCVQQQWPWDDDPNTIIIHGGDCVQSVCCNVSVDDPVRVSVVVVRVPGPHIDRSCVSVVD

Sequence (169 aa):
MLIQKVQHSARNRLEELVGRVAQVISAHVWDADSLWDLLEAARGGFEEGHPLISVRELLAYRIVRKLAAQDKWGGEAKNKAFLWEEDLPNGGFPAEFTNRREILDVAHMLASVGVLTTKKSQGEVKYALGEKSVVQPILDNRSFTRIPQLRKYFEKDARRVSSRVLAAE